Protein AF-T1AG41-F1 (afdb_monomer_lite)

Organism: NCBI:txid410659

Secondary structure (DSSP, 8-state):
-HHHHHHHHHHHHHHTT----EEESS--STTEEEPPPPSSGGGHHHHHHHHHHHHHHHHHHHTT--TTS-TT--SS----

Sequence (80 aa):
ESLASTLELAAEFRGRGAHVWIAAPEGDGQEHLAVPAAVHSACTPIAEIVSFYRAANALALRRGYNPDVPPHLQKVTETL

Radius of gyration: 16.04 Å; chains: 1; bounding box: 32×39×38 Å

Foldseek 3Di:
DVPVVVVVVQVVVVVVVDLAADEDCDDDDPRYQHFDDDPDPVCRVVSSVVSVVVVVCVVCVVVVHDPVDDPPDDPDDDDD

Structure (mmCIF, N/CA/C/O backbone):
data_AF-T1AG41-F1
#
_entry.id   AF-T1AG41-F1
#
loop_
_atom_site.group_PDB
_atom_site.id
_atom_site.type_symbol
_atom_site.label_atom_id
_atom_site.label_alt_id
_atom_site.label_comp_id
_atom_site.label_asym_id
_atom_site.label_entity_id
_atom_site.label_seq_id
_atom_site.pdbx_PDB_ins_code
_atom_site.Cartn_x
_atom_site.Cartn_y
_atom_site.Cartn_z
_atom_site.occupancy
_atom_site.B_iso_or_equiv
_atom_site.auth_seq_id
_atom_site.auth_comp_id
_atom_site.auth_asym_id
_atom_site.auth_atom_id
_atom_site.pdbx_PDB_model_num
ATOM 1 N N . GLU A 1 1 ? 8.810 -11.297 14.543 1.00 53.34 1 GLU A N 1
ATOM 2 C CA . GLU A 1 1 ? 8.779 -10.156 15.483 1.00 53.34 1 GLU A CA 1
ATOM 3 C C . GLU A 1 1 ? 8.134 -8.898 14.903 1.00 53.34 1 GLU A C 1
ATOM 5 O O . GLU A 1 1 ? 7.351 -8.291 15.613 1.00 53.34 1 GLU A O 1
ATOM 10 N N . SER A 1 2 ? 8.366 -8.526 13.637 1.00 83.56 2 SER A N 1
ATOM 11 C CA . SER A 1 2 ? 7.835 -7.272 13.061 1.00 83.56 2 SER A CA 1
ATOM 12 C C . SER A 1 2 ? 6.304 -7.185 12.934 1.00 83.56 2 SER A C 1
ATOM 14 O O . SER A 1 2 ? 5.735 -6.124 13.172 1.00 83.56 2 SER A O 1
ATOM 16 N N . LEU A 1 3 ? 5.615 -8.268 12.556 1.00 86.69 3 LEU A N 1
ATOM 17 C CA . LEU A 1 3 ? 4.167 -8.213 12.302 1.00 86.69 3 LEU A CA 1
ATOM 18 C C . LEU A 1 3 ? 3.353 -8.012 13.588 1.00 86.69 3 LEU A C 1
ATOM 20 O O . LEU A 1 3 ? 2.457 -7.178 13.610 1.00 86.69 3 LEU A O 1
ATOM 24 N N . ALA A 1 4 ? 3.681 -8.741 14.658 1.00 90.62 4 ALA A N 1
ATOM 25 C CA . ALA A 1 4 ? 2.957 -8.661 15.927 1.00 90.62 4 ALA A CA 1
ATOM 26 C C . ALA A 1 4 ? 2.996 -7.242 16.514 1.00 90.62 4 ALA A C 1
ATOM 28 O O . ALA A 1 4 ? 1.948 -6.677 16.810 1.00 90.62 4 ALA A O 1
ATOM 29 N N . SER A 1 5 ? 4.179 -6.621 16.565 1.00 93.75 5 SER A N 1
ATOM 30 C CA . SER A 1 5 ? 4.319 -5.239 17.037 1.00 93.75 5 SER A CA 1
ATOM 31 C C . SER A 1 5 ? 3.621 -4.227 16.122 1.00 93.75 5 SER A C 1
ATOM 33 O O . SER A 1 5 ? 3.052 -3.249 16.600 1.00 93.75 5 SER A O 1
ATOM 35 N N . THR A 1 6 ? 3.595 -4.471 14.807 1.00 92.12 6 THR A N 1
ATOM 36 C CA . THR A 1 6 ? 2.837 -3.635 13.858 1.00 92.12 6 THR A CA 1
ATOM 37 C C . THR A 1 6 ? 1.327 -3.725 14.108 1.00 92.12 6 THR A C 1
ATOM 39 O O . THR A 1 6 ? 0.634 -2.709 14.053 1.00 92.12 6 THR A O 1
ATOM 42 N N . LEU A 1 7 ? 0.807 -4.919 14.408 1.00 92.69 7 LEU A N 1
ATOM 43 C CA . LEU A 1 7 ? -0.609 -5.131 14.723 1.00 92.69 7 LEU A CA 1
ATOM 44 C C . LEU A 1 7 ? -1.001 -4.504 16.064 1.00 92.69 7 LEU A C 1
ATOM 46 O O . LEU A 1 7 ? -2.054 -3.871 16.148 1.00 92.69 7 LEU A O 1
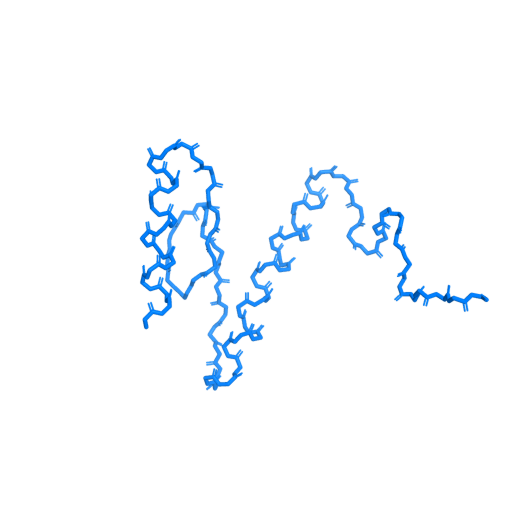ATOM 50 N N . GLU A 1 8 ? -0.151 -4.627 17.084 1.00 94.81 8 GLU A N 1
ATOM 51 C CA . GLU A 1 8 ? -0.339 -3.957 18.378 1.00 94.81 8 GLU A CA 1
ATOM 52 C C . GLU A 1 8 ? -0.404 -2.436 18.209 1.00 94.81 8 GLU A C 1
ATOM 54 O O . GLU A 1 8 ? -1.346 -1.800 18.686 1.00 94.81 8 GLU A O 1
ATOM 59 N N . LEU A 1 9 ? 0.529 -1.861 17.444 1.00 94.81 9 LEU A N 1
ATOM 60 C CA . LEU A 1 9 ? 0.530 -0.432 17.142 1.00 94.81 9 LEU A CA 1
ATOM 61 C C . LEU A 1 9 ? -0.745 -0.016 16.393 1.00 94.81 9 LEU A C 1
ATOM 63 O O . LEU A 1 9 ? -1.370 0.992 16.722 1.00 94.81 9 LEU A O 1
ATOM 67 N N . ALA A 1 10 ? -1.180 -0.806 15.410 1.00 94.31 10 ALA A N 1
ATOM 68 C CA . ALA A 1 10 ? -2.417 -0.541 14.682 1.00 94.31 10 ALA A CA 1
ATOM 69 C C . ALA A 1 10 ? -3.645 -0.532 15.605 1.00 94.31 10 ALA A C 1
ATOM 71 O O . ALA A 1 10 ? -4.501 0.347 15.487 1.00 94.31 10 ALA A O 1
ATOM 72 N N . ALA A 1 11 ? -3.726 -1.489 16.533 1.00 93.81 11 ALA A N 1
ATOM 73 C CA . ALA A 1 11 ? -4.789 -1.551 17.529 1.00 93.81 11 ALA A CA 1
ATOM 74 C C . ALA A 1 11 ? -4.760 -0.334 18.466 1.00 93.81 11 ALA A C 1
ATOM 76 O O . ALA A 1 11 ? -5.810 0.248 18.742 1.00 93.81 11 ALA A O 1
ATOM 77 N N . GLU A 1 12 ? -3.572 0.104 18.889 1.00 97.12 12 GLU A N 1
ATOM 78 C CA . GLU A 1 12 ? -3.400 1.304 19.710 1.00 97.12 12 GLU A CA 1
ATOM 79 C C . GLU A 1 12 ? -3.942 2.560 19.007 1.00 97.12 12 GLU A C 1
ATOM 81 O O . GLU A 1 12 ? -4.727 3.315 19.588 1.00 97.12 12 GLU A O 1
ATOM 86 N N . PHE A 1 13 ? -3.583 2.778 17.739 1.00 96.81 13 PHE A N 1
ATOM 87 C CA . PHE A 1 13 ? -4.076 3.924 16.968 1.00 96.81 13 PHE A CA 1
ATOM 88 C C . PHE A 1 13 ? -5.589 3.866 16.726 1.00 96.81 13 PHE A C 1
ATOM 90 O O . PHE A 1 13 ? -6.261 4.895 16.840 1.00 96.81 13 PHE A O 1
ATOM 97 N N . ARG A 1 14 ? -6.149 2.677 16.468 1.00 95.38 14 ARG A N 1
ATOM 98 C CA . ARG A 1 14 ? -7.609 2.495 16.381 1.00 95.38 14 ARG A CA 1
ATOM 99 C C . ARG A 1 14 ? -8.301 2.809 17.706 1.00 95.38 14 ARG A C 1
ATOM 101 O O . ARG A 1 14 ? -9.317 3.498 17.707 1.00 95.38 14 ARG A O 1
ATOM 108 N N . GLY A 1 15 ? -7.721 2.398 18.837 1.00 96.38 15 GLY A N 1
ATOM 109 C CA . GLY A 1 15 ? -8.212 2.740 20.179 1.00 96.38 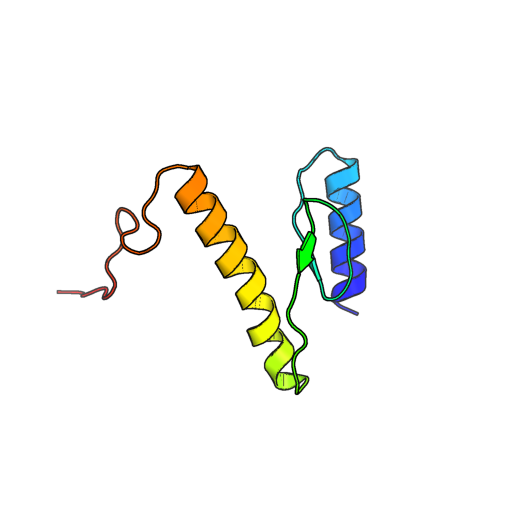15 GLY A CA 1
ATOM 110 C C . GLY A 1 15 ? -8.234 4.248 20.459 1.00 96.38 15 GLY A C 1
ATOM 111 O O . GLY A 1 15 ? -9.026 4.715 21.274 1.00 96.38 15 GLY A O 1
ATOM 112 N N . ARG A 1 16 ? -7.417 5.023 19.736 1.00 97.31 16 ARG A N 1
ATOM 113 C CA . ARG A 1 16 ? -7.389 6.496 19.767 1.00 97.31 16 ARG A CA 1
ATOM 114 C C . ARG A 1 16 ? -8.316 7.153 18.731 1.00 97.31 16 ARG A C 1
ATOM 116 O O . ARG A 1 16 ? -8.308 8.374 18.607 1.00 97.31 16 ARG A O 1
ATOM 123 N N . GLY A 1 17 ? -9.105 6.374 17.989 1.00 96.19 17 GLY A N 1
ATOM 124 C CA . GLY A 1 17 ? -10.063 6.864 16.992 1.00 96.19 17 GLY A CA 1
ATOM 125 C C . GLY A 1 17 ? -9.483 7.101 15.594 1.00 96.19 17 GLY A C 1
ATOM 126 O O . GLY A 1 17 ? -10.144 7.726 14.767 1.00 96.19 17 GLY A O 1
ATOM 127 N N . ALA A 1 18 ? -8.266 6.630 15.306 1.00 96.31 18 ALA A N 1
ATOM 128 C CA . ALA A 1 18 ? -7.709 6.704 13.959 1.00 96.31 18 ALA A CA 1
ATOM 129 C C . ALA A 1 18 ? -8.282 5.600 13.052 1.00 96.31 18 ALA A C 1
ATOM 131 O O . ALA A 1 18 ? -8.442 4.456 13.475 1.00 96.31 18 ALA A O 1
ATOM 132 N N . HIS A 1 19 ? -8.499 5.927 11.777 1.00 93.75 19 HIS A N 1
ATOM 133 C CA . HIS A 1 19 ? -8.768 4.938 10.733 1.00 93.75 19 HIS A CA 1
ATOM 134 C C . HIS A 1 19 ? -7.450 4.359 10.231 1.00 93.75 19 HIS A C 1
ATOM 136 O O . HIS A 1 19 ? -6.698 5.035 9.525 1.00 93.75 19 HIS A O 1
ATOM 142 N N . VAL A 1 20 ? -7.156 3.119 10.613 1.00 94.38 20 VAL A N 1
ATOM 143 C CA . VAL A 1 20 ? -5.876 2.475 10.302 1.00 94.38 20 VAL A CA 1
ATOM 144 C C . VAL A 1 20 ? -6.122 1.316 9.361 1.00 94.38 20 VAL A C 1
ATOM 146 O O . VAL A 1 20 ? -6.782 0.353 9.735 1.00 94.38 20 VAL A O 1
ATOM 149 N N . TRP A 1 21 ? -5.556 1.373 8.159 1.00 94.38 21 TRP A N 1
ATOM 150 C CA . TRP A 1 21 ? -5.563 0.237 7.240 1.00 94.38 21 TRP A CA 1
ATOM 151 C C . TRP A 1 21 ? -4.285 -0.579 7.381 1.00 94.38 21 TRP A C 1
ATOM 153 O O . TRP A 1 21 ? -3.199 -0.006 7.445 1.00 94.38 21 TRP A O 1
ATOM 163 N N . ILE A 1 22 ? -4.406 -1.907 7.408 1.00 94.00 22 ILE A N 1
ATOM 164 C CA . ILE A 1 22 ? -3.264 -2.808 7.607 1.00 94.00 22 ILE A CA 1
ATOM 165 C C . ILE A 1 22 ? -3.190 -3.843 6.496 1.00 94.00 22 ILE A C 1
ATOM 167 O O . ILE A 1 22 ? -4.158 -4.557 6.243 1.00 94.00 22 ILE A O 1
ATOM 171 N N . ALA A 1 23 ? -2.014 -3.946 5.876 1.00 92.69 23 ALA A N 1
ATOM 172 C CA . ALA A 1 23 ? -1.659 -5.058 5.009 1.00 92.69 23 ALA A CA 1
ATOM 173 C C . ALA A 1 23 ? -1.078 -6.194 5.855 1.00 92.69 23 ALA A C 1
ATOM 175 O O . ALA A 1 23 ? 0.001 -6.053 6.425 1.00 92.69 23 ALA A O 1
ATOM 176 N N . ALA A 1 24 ? -1.810 -7.300 5.960 1.00 90.38 24 ALA A N 1
ATOM 177 C CA . ALA A 1 24 ? -1.381 -8.483 6.699 1.00 90.38 24 ALA A CA 1
ATOM 178 C C . ALA A 1 24 ? -1.910 -9.764 6.027 1.00 90.38 24 ALA A C 1
ATOM 180 O O . ALA A 1 24 ? -2.933 -9.699 5.336 1.00 90.38 24 ALA A O 1
ATOM 181 N N . PRO A 1 25 ? -1.251 -10.924 6.228 1.00 86.75 25 PRO A N 1
ATOM 182 C CA . PRO A 1 25 ? -1.714 -12.205 5.686 1.00 86.75 25 PRO A CA 1
ATOM 183 C C . PRO A 1 25 ? -3.116 -12.591 6.171 1.00 86.75 25 PRO A C 1
ATOM 185 O O . PRO A 1 25 ? -3.900 -13.162 5.420 1.00 86.75 25 PRO A O 1
ATOM 188 N N . GLU A 1 26 ? -3.435 -12.236 7.415 1.00 85.31 26 GLU A N 1
ATOM 189 C CA . GLU A 1 26 ? -4.705 -12.521 8.074 1.00 85.31 26 GLU A CA 1
ATOM 190 C C . GLU A 1 26 ? -5.318 -11.222 8.605 1.00 85.31 26 GLU A C 1
ATOM 192 O O . GLU A 1 26 ? -4.603 -10.287 8.973 1.00 85.31 26 GLU A O 1
ATOM 197 N N . GLY A 1 27 ? -6.647 -11.160 8.620 1.00 84.81 27 GLY A N 1
ATOM 198 C CA . GLY A 1 27 ? -7.413 -9.999 9.056 1.00 84.81 27 GLY A CA 1
ATOM 199 C C . GLY A 1 27 ? -8.842 -10.038 8.522 1.00 84.81 27 GLY A C 1
ATOM 200 O O . GLY A 1 27 ? -9.180 -10.867 7.674 1.00 84.81 27 GLY A O 1
ATOM 201 N N . ASP A 1 28 ? -9.682 -9.147 9.040 1.00 76.19 28 ASP A N 1
ATOM 202 C CA . ASP A 1 28 ? -11.063 -8.981 8.609 1.00 76.19 28 ASP A CA 1
ATOM 203 C C . ASP A 1 28 ? -11.473 -7.497 8.552 1.00 76.19 28 ASP A C 1
ATOM 205 O O . ASP A 1 28 ? -10.744 -6.586 8.953 1.00 76.19 28 ASP A O 1
ATOM 209 N N . GLY A 1 29 ? -12.652 -7.248 7.982 1.00 84.69 29 GLY A N 1
ATOM 210 C CA . GLY A 1 29 ? -13.251 -5.918 7.926 1.00 84.69 29 GLY A CA 1
ATOM 211 C C . GLY A 1 29 ? -12.747 -5.016 6.794 1.00 84.69 29 GLY A C 1
ATOM 212 O O . GLY A 1 29 ? -11.936 -5.384 5.949 1.00 84.69 29 GLY A O 1
ATOM 213 N N . GLN A 1 30 ? -13.289 -3.795 6.755 1.00 81.69 30 GLN A N 1
ATOM 214 C CA . GLN A 1 30 ? -13.033 -2.821 5.682 1.00 81.69 30 GLN A CA 1
ATOM 215 C C . GLN A 1 30 ? -11.650 -2.160 5.766 1.00 81.69 30 GLN A C 1
ATOM 217 O O . GLN A 1 30 ? -11.222 -1.505 4.819 1.00 81.69 30 GLN A O 1
ATOM 222 N N . GLU A 1 31 ? -10.964 -2.319 6.896 1.00 88.81 31 GLU A N 1
ATOM 223 C CA . GLU A 1 31 ? -9.648 -1.741 7.169 1.00 88.81 31 GLU A CA 1
ATOM 224 C C . GLU A 1 31 ? -8.501 -2.753 6.971 1.00 88.81 31 GLU A C 1
ATOM 226 O O . GLU A 1 31 ? -7.334 -2.442 7.219 1.00 88.81 31 GLU A O 1
ATOM 231 N N . HIS A 1 32 ? -8.806 -3.970 6.516 1.00 93.62 32 HIS A N 1
ATOM 232 C CA . HIS A 1 32 ? -7.808 -4.980 6.176 1.00 93.62 32 HIS A CA 1
ATOM 233 C C . HIS A 1 32 ? -7.499 -4.966 4.676 1.00 93.62 32 HIS A C 1
ATOM 235 O O . HIS A 1 32 ? -8.385 -5.045 3.825 1.00 93.62 32 HIS A O 1
ATOM 241 N N . LEU A 1 33 ? -6.211 -4.870 4.349 1.00 93.62 33 LEU A N 1
ATOM 242 C CA . LEU A 1 33 ? -5.692 -4.980 2.993 1.00 93.62 33 LEU A CA 1
ATOM 243 C C . LEU A 1 33 ? -5.106 -6.383 2.811 1.00 93.62 33 LEU A C 1
ATOM 245 O O . LEU A 1 33 ? -4.041 -6.699 3.338 1.00 93.62 33 LEU A O 1
ATOM 249 N N . ALA A 1 34 ? -5.805 -7.228 2.057 1.00 91.00 34 ALA A N 1
ATOM 250 C CA . ALA A 1 34 ? -5.389 -8.610 1.846 1.00 91.00 34 ALA A CA 1
ATOM 251 C C . ALA A 1 34 ? -4.041 -8.697 1.109 1.00 91.00 34 ALA A C 1
ATOM 253 O O . ALA A 1 34 ? -3.916 -8.214 -0.022 1.00 91.00 34 ALA A O 1
ATOM 254 N N . VAL A 1 35 ? -3.073 -9.368 1.738 1.00 91.25 35 VAL A N 1
ATOM 255 C CA . VAL A 1 35 ? -1.758 -9.656 1.157 1.00 91.25 35 VAL A CA 1
ATOM 256 C C . VAL A 1 35 ? -1.807 -10.992 0.414 1.00 91.25 35 VAL A C 1
ATOM 258 O O . VAL A 1 35 ? -2.190 -12.000 1.008 1.00 91.25 35 VAL A O 1
ATOM 261 N N . PRO A 1 36 ? -1.433 -11.048 -0.878 1.00 88.44 36 PRO A N 1
ATOM 262 C CA . PRO A 1 36 ? -1.331 -12.316 -1.587 1.00 88.44 36 PRO A CA 1
ATOM 263 C C . PRO A 1 36 ? -0.246 -13.200 -0.962 1.00 88.44 36 PRO A C 1
ATOM 265 O O . PRO A 1 36 ? 0.814 -12.721 -0.566 1.00 88.44 36 PRO A O 1
ATOM 268 N N . ALA A 1 37 ? -0.484 -14.510 -0.908 1.00 88.00 37 ALA A N 1
ATOM 269 C CA . ALA A 1 37 ? 0.520 -15.446 -0.420 1.00 88.00 37 ALA A CA 1
ATOM 270 C C . ALA A 1 37 ? 1.749 -15.451 -1.346 1.00 88.00 37 ALA A C 1
ATOM 272 O O . ALA A 1 37 ? 1.631 -15.651 -2.558 1.00 88.00 37 ALA A O 1
ATOM 273 N N . ALA A 1 38 ? 2.937 -15.252 -0.774 1.00 88.62 38 ALA A N 1
ATOM 274 C CA . ALA A 1 38 ? 4.194 -15.385 -1.496 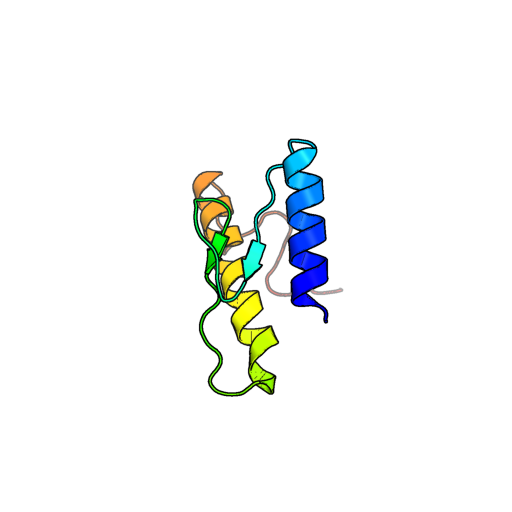1.00 88.62 38 ALA A CA 1
ATOM 275 C C . ALA A 1 38 ? 4.624 -16.859 -1.544 1.00 88.62 38 ALA A C 1
ATOM 277 O O . ALA A 1 38 ? 4.642 -17.540 -0.522 1.00 88.62 38 ALA A O 1
ATOM 278 N N . VAL A 1 39 ? 5.022 -17.343 -2.725 1.00 88.44 39 VAL A N 1
ATOM 279 C CA . VAL A 1 39 ? 5.512 -18.726 -2.910 1.00 88.44 39 VAL A CA 1
ATOM 280 C C . VAL A 1 39 ? 6.845 -18.953 -2.185 1.00 88.44 39 VAL A C 1
ATOM 282 O O . VAL A 1 39 ? 7.131 -20.055 -1.728 1.00 88.44 39 VAL A O 1
ATOM 285 N N . HIS A 1 40 ? 7.661 -17.904 -2.063 1.00 93.25 40 HIS A N 1
ATOM 286 C CA . HIS A 1 40 ? 8.952 -17.930 -1.386 1.00 93.25 40 HIS A CA 1
ATOM 287 C C . HIS A 1 40 ? 9.062 -16.739 -0.427 1.00 93.25 40 HIS A C 1
ATOM 289 O O . HIS A 1 40 ? 8.650 -15.633 -0.773 1.00 93.25 40 HIS A O 1
ATOM 295 N N . SER A 1 41 ? 9.669 -16.934 0.747 1.00 89.56 41 SER A N 1
ATOM 296 C CA . SER A 1 41 ? 9.781 -15.903 1.796 1.00 89.56 41 SER A CA 1
ATOM 297 C C . SER A 1 41 ? 10.511 -14.637 1.334 1.00 89.56 41 SER A C 1
ATOM 299 O O . SER A 1 41 ? 10.149 -13.528 1.711 1.00 89.56 41 SER A O 1
ATOM 301 N N . ALA A 1 42 ? 11.501 -14.781 0.451 1.00 93.50 42 ALA A N 1
ATOM 302 C CA . ALA A 1 42 ? 12.184 -13.641 -0.171 1.00 93.50 42 ALA A CA 1
ATOM 303 C C . ALA A 1 42 ? 11.251 -12.747 -1.015 1.00 93.50 42 ALA A C 1
ATOM 305 O O . ALA A 1 42 ? 11.567 -11.585 -1.255 1.00 93.50 42 ALA A O 1
ATOM 306 N N . CYS A 1 43 ? 10.105 -13.267 -1.464 1.00 93.19 43 CYS A N 1
ATOM 307 C CA . CYS A 1 43 ? 9.111 -12.516 -2.226 1.00 93.19 43 CYS A CA 1
ATOM 308 C C . CYS A 1 43 ? 8.033 -11.881 -1.340 1.00 9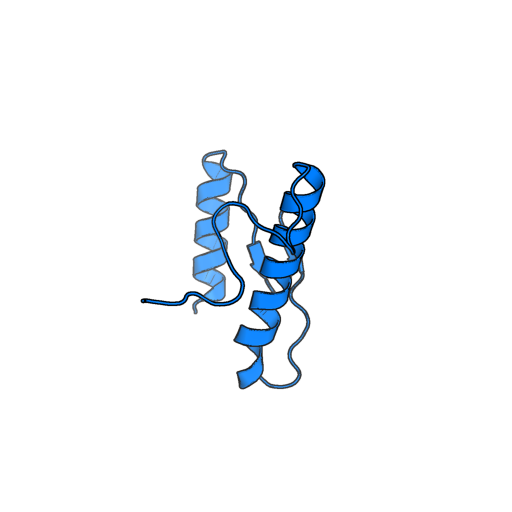3.19 43 CYS A C 1
ATOM 310 O O . CYS A 1 43 ? 7.211 -11.133 -1.864 1.00 93.19 43 CYS A O 1
ATOM 312 N N . THR A 1 44 ? 8.026 -12.138 -0.027 1.00 88.56 44 THR A N 1
ATOM 313 C CA . THR A 1 44 ? 7.036 -11.566 0.899 1.00 88.56 44 THR A CA 1
ATOM 314 C C . THR A 1 44 ? 6.943 -10.038 0.793 1.00 88.56 44 THR A C 1
ATOM 316 O O . THR A 1 44 ? 5.828 -9.554 0.610 1.00 88.56 44 THR A O 1
ATOM 319 N N . PRO A 1 45 ? 8.049 -9.263 0.743 1.00 89.44 45 PRO A N 1
ATOM 320 C CA . PRO A 1 45 ? 7.950 -7.805 0.599 1.00 89.44 45 PRO A CA 1
ATOM 321 C C . PRO A 1 45 ? 7.304 -7.361 -0.726 1.00 89.44 45 PRO A C 1
ATOM 323 O O . PRO A 1 45 ? 6.581 -6.368 -0.784 1.00 89.44 45 PRO A O 1
ATOM 326 N N . ILE A 1 46 ? 7.539 -8.116 -1.807 1.00 92.50 46 ILE A N 1
ATOM 327 C CA . ILE A 1 46 ? 6.938 -7.855 -3.125 1.00 92.50 46 ILE A CA 1
ATOM 328 C C . ILE A 1 46 ? 5.437 -8.166 -3.091 1.00 92.50 46 ILE A C 1
ATOM 330 O O . ILE A 1 46 ? 4.641 -7.450 -3.692 1.00 92.50 46 ILE A O 1
ATOM 334 N N . ALA A 1 47 ? 5.028 -9.216 -2.383 1.00 90.94 47 ALA A N 1
ATOM 335 C CA . ALA A 1 47 ? 3.618 -9.539 -2.211 1.00 90.94 47 ALA A CA 1
ATOM 336 C C . ALA A 1 47 ? 2.894 -8.486 -1.351 1.00 90.94 47 ALA A C 1
ATOM 338 O O . ALA A 1 47 ? 1.790 -8.060 -1.694 1.00 90.94 47 ALA A O 1
ATOM 339 N N . GLU A 1 48 ? 3.530 -8.003 -0.282 1.00 90.12 48 GLU A N 1
ATOM 340 C CA . GLU A 1 48 ? 2.973 -6.982 0.614 1.00 90.12 48 GLU A CA 1
ATOM 341 C C . GLU A 1 48 ? 2.672 -5.666 -0.118 1.00 90.12 48 GLU A C 1
ATOM 343 O O . GLU A 1 48 ? 1.556 -5.143 -0.004 1.00 90.12 48 GLU A O 1
ATOM 348 N N . ILE A 1 49 ? 3.610 -5.163 -0.935 1.00 93.31 49 ILE A N 1
ATOM 349 C CA . ILE A 1 49 ? 3.454 -3.869 -1.624 1.00 93.31 49 ILE A CA 1
ATOM 350 C C . ILE A 1 49 ? 2.304 -3.858 -2.647 1.00 93.31 49 ILE A C 1
ATOM 352 O O . ILE A 1 49 ? 1.701 -2.809 -2.893 1.00 93.31 49 ILE A O 1
ATOM 356 N N . VAL A 1 50 ? 1.925 -5.014 -3.204 1.00 93.81 50 VAL A N 1
ATOM 357 C CA . VAL A 1 50 ? 0.773 -5.122 -4.121 1.00 93.81 50 VAL A CA 1
ATOM 358 C C . VAL A 1 50 ? -0.519 -4.659 -3.442 1.00 93.81 50 VAL A C 1
ATOM 360 O O . VAL A 1 50 ? -1.327 -3.960 -4.060 1.00 93.81 50 VAL A O 1
ATOM 363 N N . SER A 1 51 ? -0.705 -4.993 -2.164 1.00 93.00 51 SER A N 1
ATOM 364 C CA . SER A 1 51 ? -1.891 -4.612 -1.381 1.00 93.00 51 SER A CA 1
ATOM 365 C C . SER A 1 51 ? -2.010 -3.093 -1.259 1.00 93.00 51 SER A C 1
ATOM 367 O O . SER A 1 51 ? -3.085 -2.528 -1.476 1.00 93.00 51 SER A O 1
ATOM 369 N N . PHE A 1 52 ? -0.883 -2.422 -0.998 1.00 92.75 52 PHE A N 1
ATOM 370 C CA . PHE A 1 52 ? -0.805 -0.965 -0.943 1.00 92.75 52 PHE A CA 1
ATOM 371 C C . PHE A 1 52 ? -1.163 -0.327 -2.290 1.00 92.75 52 PHE A C 1
ATOM 373 O O . PHE A 1 52 ? -2.027 0.550 -2.336 1.00 92.75 52 PHE A O 1
ATOM 380 N N . TYR A 1 53 ? -0.568 -0.791 -3.395 1.00 94.56 53 TYR A N 1
ATOM 381 C CA . TYR A 1 53 ? -0.855 -0.226 -4.719 1.00 94.56 53 TYR A CA 1
ATOM 382 C C . TYR A 1 53 ? -2.325 -0.379 -5.116 1.00 94.56 53 TYR A C 1
ATOM 384 O O . TYR A 1 53 ? -2.912 0.551 -5.674 1.00 94.56 53 TYR A O 1
ATOM 392 N N . ARG A 1 54 ? -2.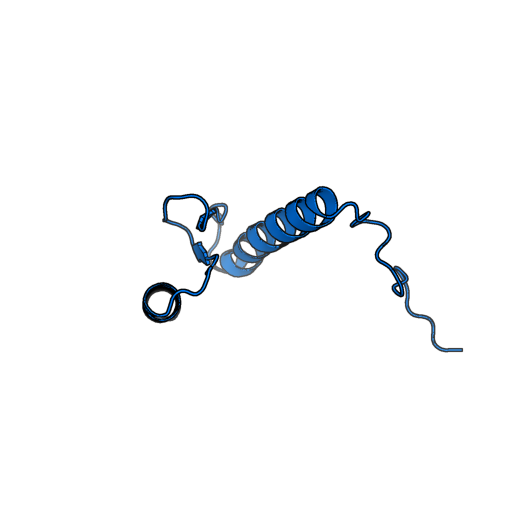958 -1.511 -4.782 1.00 93.94 54 ARG A N 1
ATOM 393 C CA . ARG A 1 54 ? -4.398 -1.705 -5.013 1.00 93.94 54 ARG A CA 1
ATOM 394 C C . ARG A 1 54 ? -5.241 -0.713 -4.213 1.00 93.94 54 ARG A C 1
ATOM 396 O O . ARG A 1 54 ? -6.174 -0.134 -4.772 1.00 93.94 54 ARG A O 1
ATOM 403 N N . ALA A 1 55 ? -4.905 -0.496 -2.941 1.00 94.19 55 ALA A N 1
ATOM 404 C CA . ALA A 1 55 ? -5.595 0.464 -2.083 1.00 94.19 55 ALA A CA 1
ATOM 405 C C . ALA A 1 55 ? -5.428 1.907 -2.589 1.00 94.19 55 ALA A C 1
ATOM 407 O O . ALA A 1 55 ? -6.417 2.630 -2.725 1.00 94.19 55 ALA A O 1
ATOM 408 N N . ALA A 1 56 ? -4.201 2.303 -2.940 1.00 94.75 56 ALA A N 1
ATOM 409 C CA . ALA A 1 56 ? -3.891 3.629 -3.467 1.00 94.75 56 ALA A CA 1
ATOM 410 C C . ALA A 1 56 ? -4.625 3.909 -4.790 1.00 94.75 56 ALA A C 1
ATOM 412 O O . ALA A 1 56 ? -5.245 4.962 -4.937 1.00 94.75 56 ALA A O 1
ATOM 413 N N . ASN A 1 57 ? -4.633 2.944 -5.717 1.00 96.44 57 ASN A N 1
ATOM 414 C CA . ASN A 1 57 ? -5.373 3.039 -6.976 1.00 96.44 57 ASN A CA 1
ATOM 415 C C . ASN A 1 57 ? -6.882 3.218 -6.743 1.00 96.44 57 ASN A C 1
ATOM 417 O O . ASN A 1 57 ? -7.500 4.132 -7.289 1.00 96.44 57 ASN A O 1
ATOM 421 N N . ALA A 1 58 ? -7.477 2.376 -5.892 1.00 95.12 58 ALA A N 1
ATOM 422 C CA . ALA A 1 58 ? -8.901 2.468 -5.577 1.00 95.12 58 ALA A CA 1
ATOM 423 C C . ALA A 1 58 ? -9.260 3.813 -4.924 1.00 95.12 58 ALA A C 1
ATOM 425 O O . ALA A 1 58 ? -10.304 4.392 -5.233 1.00 95.12 58 ALA A O 1
ATOM 426 N N . LEU A 1 59 ? -8.393 4.330 -4.048 1.00 94.94 59 LEU A N 1
ATOM 427 C CA . LEU A 1 59 ? -8.571 5.637 -3.424 1.00 94.94 59 LEU A CA 1
ATOM 428 C C . LEU A 1 59 ? -8.484 6.775 -4.450 1.00 94.94 59 LEU A C 1
ATOM 430 O O . LEU A 1 59 ? -9.327 7.671 -4.418 1.00 94.94 59 LEU A O 1
ATOM 434 N N . ALA A 1 60 ? -7.512 6.739 -5.365 1.00 96.94 60 ALA A N 1
ATOM 435 C CA . ALA A 1 60 ? -7.356 7.750 -6.411 1.00 96.94 60 ALA A CA 1
ATOM 436 C C . ALA A 1 60 ? -8.620 7.857 -7.277 1.00 96.94 60 ALA A C 1
ATOM 438 O O . ALA A 1 60 ? -9.184 8.946 -7.408 1.00 96.94 60 ALA A O 1
ATOM 439 N N . LEU A 1 61 ? -9.127 6.718 -7.760 1.00 97.31 61 LEU A N 1
ATOM 440 C CA . LEU A 1 61 ? -10.344 6.660 -8.574 1.00 97.31 61 LEU A CA 1
ATOM 441 C C . LEU A 1 61 ? -11.572 7.177 -7.812 1.00 97.31 61 LEU A C 1
ATOM 443 O O . LEU A 1 61 ? -12.332 7.984 -8.342 1.00 97.31 61 LEU A O 1
ATOM 447 N N . ARG A 1 62 ? -11.745 6.781 -6.542 1.00 96.81 62 ARG A N 1
ATOM 448 C CA . ARG A 1 62 ? -12.850 7.270 -5.692 1.00 96.81 62 ARG A CA 1
ATOM 449 C C . ARG A 1 62 ? -12.800 8.777 -5.449 1.00 96.81 62 ARG A C 1
ATOM 451 O O . ARG A 1 62 ? -13.838 9.382 -5.207 1.00 96.81 62 ARG A O 1
ATOM 458 N N . ARG A 1 63 ? -11.610 9.376 -5.500 1.00 96.62 63 ARG A N 1
ATOM 459 C CA . ARG A 1 63 ? -11.409 10.825 -5.366 1.00 96.62 63 ARG A CA 1
ATOM 460 C C . ARG A 1 63 ? -11.473 11.574 -6.703 1.00 96.62 63 ARG A C 1
ATOM 462 O O . ARG A 1 63 ? -11.316 12.788 -6.702 1.00 96.62 63 ARG A O 1
ATOM 469 N N . GLY A 1 64 ? -11.719 10.881 -7.817 1.00 97.00 64 GLY A N 1
ATOM 470 C CA . GLY A 1 64 ? -11.804 11.486 -9.149 1.00 97.00 64 GLY A CA 1
ATOM 471 C C . GLY A 1 64 ? -10.448 11.789 -9.794 1.00 97.00 64 GLY A C 1
ATOM 472 O O . GLY A 1 64 ? -10.388 12.589 -10.724 1.00 97.00 64 GLY A O 1
ATOM 473 N N . TYR A 1 65 ? -9.363 11.174 -9.316 1.00 96.69 65 TYR A N 1
ATOM 474 C CA . TYR A 1 65 ? -8.032 11.309 -9.909 1.00 96.69 65 TYR A CA 1
ATOM 475 C C . TYR A 1 65 ? -7.734 10.182 -10.902 1.00 96.69 65 TYR A C 1
ATOM 477 O O . TYR A 1 65 ? -8.217 9.060 -10.748 1.00 96.69 65 TYR A O 1
ATOM 485 N N . ASN A 1 66 ? -6.878 10.475 -11.887 1.00 95.69 66 ASN A N 1
ATOM 486 C CA . ASN A 1 66 ? -6.289 9.468 -12.763 1.00 95.69 66 ASN A CA 1
ATOM 487 C C . ASN A 1 66 ? -4.948 8.982 -12.168 1.00 95.69 66 ASN A C 1
ATOM 489 O O . ASN A 1 66 ? -3.992 9.759 -12.154 1.00 95.69 66 ASN A O 1
ATOM 493 N N . PRO A 1 67 ? -4.850 7.731 -11.681 1.00 95.19 67 PRO A N 1
ATOM 494 C CA . PRO A 1 67 ? -3.618 7.201 -11.096 1.00 95.19 67 PRO A CA 1
ATOM 495 C C . PRO A 1 67 ? -2.480 7.021 -12.116 1.00 95.19 67 PRO A C 1
ATOM 497 O O . PRO A 1 67 ? -1.320 7.023 -11.709 1.00 95.19 67 PRO A O 1
ATOM 500 N N . ASP A 1 68 ? -2.788 6.921 -13.414 1.00 94.69 68 ASP A N 1
ATOM 501 C CA . ASP A 1 68 ? -1.787 6.790 -14.485 1.00 94.69 68 ASP A CA 1
ATOM 502 C C . ASP A 1 68 ? -1.226 8.144 -14.945 1.00 94.69 68 ASP A C 1
ATOM 504 O O . ASP A 1 68 ? -0.155 8.207 -15.550 1.00 94.69 68 ASP A O 1
ATOM 508 N N . VAL A 1 69 ? -1.935 9.238 -14.649 1.00 94.69 69 VAL A N 1
ATOM 509 C CA . VAL A 1 69 ? -1.520 10.612 -14.972 1.00 94.69 69 VAL A CA 1
ATOM 510 C C . VAL A 1 69 ? -1.617 11.483 -13.712 1.00 94.69 69 VAL A C 1
ATOM 512 O O . VAL A 1 69 ? -2.467 12.376 -13.631 1.00 94.69 69 VAL A O 1
ATOM 515 N N . PRO A 1 70 ? -0.792 11.205 -12.683 1.00 93.56 70 PRO A N 1
ATOM 516 C CA . PRO A 1 70 ? -0.819 11.972 -11.448 1.00 93.56 70 PRO A CA 1
ATOM 517 C C . PRO A 1 70 ? -0.380 13.429 -11.684 1.00 93.56 70 PRO A C 1
ATOM 519 O O . PRO A 1 70 ? 0.522 13.688 -12.486 1.00 93.56 70 PRO A O 1
ATOM 522 N N . PRO A 1 71 ? -0.987 14.404 -10.981 1.00 93.31 71 PRO A N 1
ATOM 523 C CA . PRO A 1 71 ? -0.639 15.810 -11.143 1.00 93.31 71 PRO A CA 1
ATOM 524 C C . PRO A 1 71 ? 0.807 16.068 -10.707 1.00 93.31 71 PRO A C 1
ATOM 526 O O . PRO A 1 71 ? 1.277 15.512 -9.717 1.00 93.31 71 PRO A O 1
ATOM 529 N N . HIS A 1 72 ? 1.494 16.953 -11.433 1.00 91.38 72 HIS A N 1
ATOM 530 C CA . HIS A 1 72 ? 2.874 17.386 -11.159 1.00 91.38 72 HIS A CA 1
ATOM 531 C C . HIS A 1 72 ? 3.953 16.297 -11.257 1.00 91.38 72 HIS A C 1
ATOM 533 O O . HIS A 1 72 ? 5.089 16.534 -10.855 1.00 91.38 72 HIS A O 1
ATOM 539 N N . LEU A 1 73 ? 3.632 15.129 -11.811 1.00 93.88 73 LEU A N 1
ATOM 540 C CA . LEU A 1 73 ? 4.591 14.054 -12.021 1.00 93.88 73 LEU A CA 1
ATOM 541 C C . LEU A 1 73 ? 4.678 13.708 -13.503 1.00 93.88 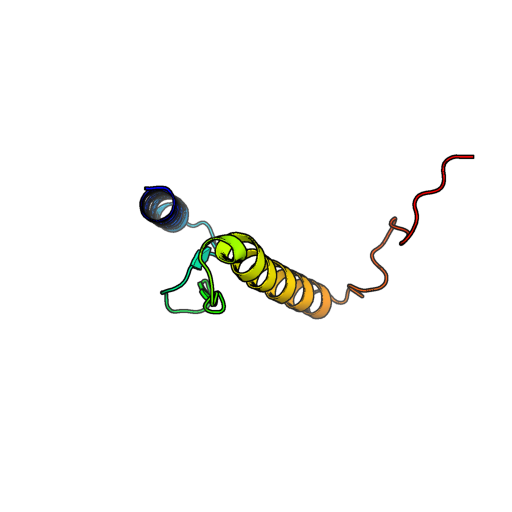73 LEU A C 1
ATOM 543 O O . LEU A 1 73 ? 3.686 13.709 -14.229 1.00 93.88 73 LEU A O 1
ATOM 547 N N . GLN A 1 74 ? 5.889 13.382 -13.936 1.00 91.44 74 GLN A N 1
ATOM 548 C CA . GLN A 1 74 ? 6.134 12.757 -15.223 1.00 91.44 74 GLN A CA 1
ATOM 549 C C . GLN A 1 74 ? 6.693 11.363 -14.995 1.00 91.44 74 GLN A C 1
ATOM 551 O O . GLN A 1 74 ? 7.330 11.082 -13.979 1.00 91.44 74 GLN A O 1
ATOM 556 N N . LYS A 1 75 ? 6.449 10.474 -15.960 1.00 91.31 75 LYS A N 1
ATOM 557 C CA . LYS A 1 75 ? 6.987 9.116 -15.904 1.00 91.31 75 LYS A CA 1
ATOM 558 C C . LYS A 1 75 ? 8.521 9.112 -15.885 1.00 91.31 75 LYS A C 1
ATOM 560 O O . LYS A 1 75 ? 9.107 8.229 -15.263 1.00 91.31 75 LYS A O 1
ATOM 565 N N . VAL A 1 76 ? 9.138 10.085 -16.557 1.00 93.75 76 VAL A N 1
ATOM 566 C CA . VAL A 1 76 ? 10.581 10.333 -16.580 1.00 93.75 76 VAL A CA 1
ATOM 567 C C . VAL A 1 76 ? 10.819 11.729 -16.019 1.00 93.75 76 VAL A C 1
ATOM 569 O O . VAL A 1 76 ? 10.190 12.684 -16.462 1.00 93.75 76 VAL A O 1
ATOM 572 N N . THR A 1 77 ? 11.716 11.839 -15.043 1.00 91.75 77 THR A N 1
ATOM 573 C CA . THR A 1 77 ? 12.218 13.134 -14.578 1.00 91.75 77 THR A CA 1
ATOM 574 C C . THR A 1 77 ? 13.496 13.434 -15.344 1.00 91.75 77 THR A C 1
ATOM 576 O O . THR A 1 77 ? 14.490 12.730 -15.171 1.00 91.75 77 THR A O 1
ATOM 579 N N . GLU A 1 78 ? 13.469 14.455 -16.193 1.00 92.38 78 GLU A N 1
ATOM 580 C CA . GLU A 1 78 ? 14.643 14.924 -16.927 1.00 92.38 78 GLU A CA 1
ATOM 581 C C . GLU A 1 78 ? 15.208 16.172 -16.247 1.00 92.38 78 GLU A C 1
ATOM 583 O O . GLU A 1 78 ? 14.476 17.117 -15.947 1.00 92.38 78 GLU A O 1
ATOM 588 N N . THR A 1 79 ? 16.515 16.167 -16.001 1.00 88.50 79 THR A N 1
ATOM 589 C CA . THR A 1 79 ? 17.251 17.356 -15.566 1.00 88.50 79 THR A CA 1
ATOM 590 C C . THR A 1 79 ? 17.977 17.910 -16.788 1.00 88.50 79 THR A C 1
ATOM 592 O O . THR A 1 79 ? 18.800 17.200 -17.365 1.00 88.50 79 THR A O 1
ATOM 595 N N . LEU A 1 80 ? 17.630 19.135 -17.197 1.00 80.06 80 LEU A N 1
ATOM 596 C CA . LEU A 1 80 ? 18.251 19.854 -18.320 1.00 80.06 80 LEU A CA 1
ATOM 597 C C . LEU A 1 80 ? 19.577 20.510 -17.921 1.00 80.06 80 LEU A C 1
ATOM 599 O O . LEU A 1 80 ? 19.672 20.977 -16.762 1.00 80.06 80 LEU A O 1
#

pLDDT: mean 91.72, std 5.96, range [53.34, 97.31]

InterPro domains:
  IPR046348 SIS domain superfamily [SSF53697] (4-78)